Protein AF-A0A428K5Q9-F1 (afdb_monomer)

Nearest PDB structures (foldseek):
  3d8d-assembly1_A  TM=3.663E-01  e=3.837E+00  Homo sapiens
  8a0d-assembly5_E  TM=2.718E-01  e=6.482E+00  Cavia porcellus
  2ml5-assembly1_A  TM=1.978E-01  e=5.443E+00  Bacteroides ovatus ATCC 8483

Secondary structure (DSSP, 8-state):
------------EEEE-STT-EEEETTEEEETTSBGGGG-S--EEEEETTEEEEEE-SSTT-SEEEEEEE-TTT-BEEEEEEEE--

Solvent-accessible surface area (backbone atoms only — not comparable to full-atom values): 5374 Å² total; per-residue (Å²): 140,87,79,80,81,68,76,79,86,70,86,71,62,52,77,45,70,50,63,90,52,74,49,72,58,98,87,41,74,48,37,36,67,39,53,55,71,76,71,56,91,73,66,71,44,56,87,53,93,75,50,59,29,39,66,52,58,90,48,94,86,51,50,47,34,39,40,39,36,45,42,88,88,75,41,29,27,55,33,41,35,42,45,59,62,127

Organism: NCBI:txid2494697

Mean predicted aligned error: 7.26 Å

pLDDT: mean 84.06, std 12.45, range [49.81, 97.38]

Sequence (86 aa):
MTSSDQSQTEIGSFEIVNSNYNITIQGTTITVGDNISLLGDVVFNTMNNGDQSIVYMPCDGCNNFISIRFNQETNVISKIIYIEKT

Radius of gyration: 15.32 Å; Cα contacts (8 Å, |Δi|>4): 142; chains: 1; bounding box: 29×32×55 Å

Structure (mmCIF, N/CA/C/O backbone):
data_AF-A0A428K5Q9-F1
#
_entry.id   AF-A0A428K5Q9-F1
#
loop_
_atom_site.group_PDB
_atom_site.id
_atom_site.type_symbol
_atom_site.label_atom_id
_atom_site.label_alt_id
_atom_site.label_comp_id
_atom_site.label_asym_id
_atom_site.label_entity_id
_atom_site.label_seq_id
_atom_site.pdbx_PDB_ins_code
_atom_site.Cartn_x
_atom_site.Cartn_y
_atom_site.Cartn_z
_atom_site.occupancy
_atom_site.B_iso_or_equiv
_atom_site.auth_seq_id
_atom_site.auth_comp_id
_atom_site.auth_asym_id
_atom_site.auth_atom_id
_atom_site.pdbx_PDB_model_num
ATOM 1 N N . MET A 1 1 ? 4.871 20.395 -40.727 1.00 49.81 1 MET A N 1
ATOM 2 C CA . MET A 1 1 ? 4.032 19.270 -40.253 1.00 49.81 1 MET A CA 1
ATOM 3 C C . MET A 1 1 ? 4.993 18.136 -39.939 1.00 49.81 1 MET A C 1
ATOM 5 O O . MET A 1 1 ? 5.746 17.803 -40.836 1.00 49.81 1 MET A O 1
ATOM 9 N N . THR A 1 2 ? 5.147 17.578 -38.744 1.00 53.81 2 THR A N 1
ATOM 10 C CA . THR A 1 2 ? 4.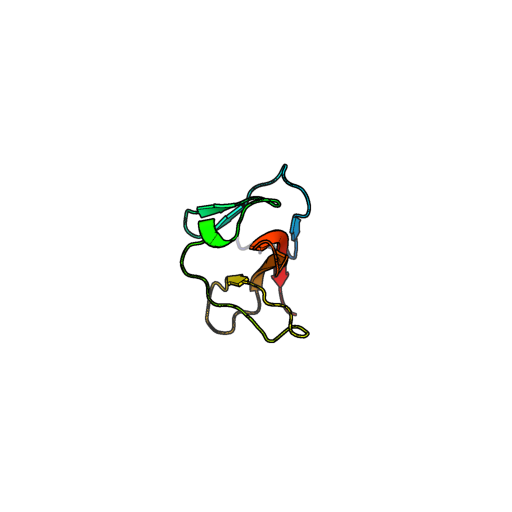468 17.654 -37.438 1.00 53.81 2 THR A CA 1
ATOM 11 C C . THR A 1 2 ? 5.442 17.060 -36.416 1.00 53.81 2 THR A C 1
ATOM 13 O O . THR A 1 2 ? 6.041 16.033 -36.711 1.00 53.81 2 THR A O 1
ATOM 16 N N . SER A 1 3 ? 5.549 17.644 -35.229 1.00 51.56 3 SER A N 1
ATOM 17 C CA . SER A 1 3 ? 5.558 16.895 -33.967 1.00 51.56 3 SER A CA 1
ATOM 18 C C . SER A 1 3 ? 5.430 17.931 -32.862 1.00 51.56 3 SER A C 1
ATOM 20 O O . SER A 1 3 ? 6.401 18.582 -32.488 1.00 51.56 3 SER A O 1
ATOM 22 N N . SER A 1 4 ? 4.201 18.184 -32.422 1.00 56.12 4 SER A N 1
ATOM 23 C CA . SER A 1 4 ? 4.009 18.743 -31.093 1.00 56.12 4 SER A CA 1
ATOM 24 C C . SER A 1 4 ? 4.457 17.652 -30.130 1.00 56.12 4 SER A C 1
ATOM 26 O O . SER A 1 4 ? 3.762 16.638 -30.030 1.00 56.12 4 SER A O 1
ATOM 28 N N . ASP A 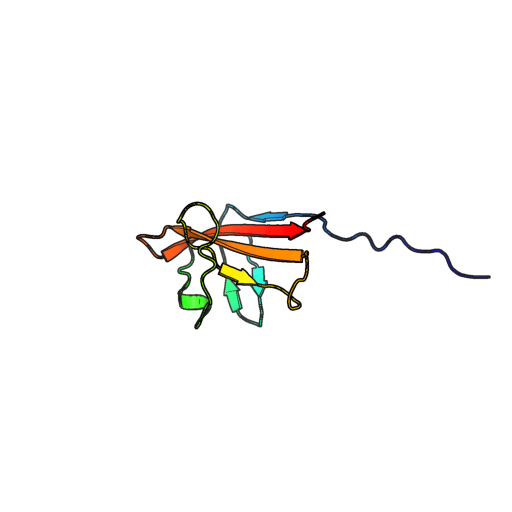1 5 ? 5.592 17.840 -29.459 1.00 57.75 5 ASP A N 1
ATOM 29 C CA . ASP A 1 5 ? 5.832 17.174 -28.183 1.00 57.75 5 ASP A CA 1
ATOM 30 C C . ASP A 1 5 ? 4.660 17.569 -27.286 1.00 57.75 5 ASP A C 1
ATOM 32 O O . ASP A 1 5 ? 4.617 18.657 -26.708 1.00 57.75 5 ASP A O 1
ATOM 36 N N . GLN A 1 6 ? 3.631 16.726 -27.252 1.00 56.59 6 GLN A N 1
ATOM 37 C CA . GLN A 1 6 ? 2.703 16.765 -26.146 1.00 56.59 6 GLN A CA 1
ATOM 38 C C . GLN A 1 6 ? 3.551 16.386 -24.946 1.00 56.59 6 GLN A C 1
ATOM 40 O O . GLN A 1 6 ? 4.009 15.249 -24.865 1.00 56.59 6 GLN A O 1
ATOM 45 N N . SER A 1 7 ? 3.798 17.333 -24.042 1.00 62.72 7 SER A N 1
ATOM 46 C CA . SER A 1 7 ? 4.305 16.992 -22.721 1.00 62.72 7 SER A CA 1
ATOM 47 C C . SER A 1 7 ? 3.337 15.957 -22.154 1.00 62.72 7 SER A C 1
ATOM 49 O O . SER A 1 7 ? 2.198 16.305 -21.818 1.00 62.72 7 SER A O 1
ATOM 51 N N . GLN A 1 8 ? 3.735 14.684 -22.131 1.00 67.56 8 GLN A N 1
ATOM 52 C CA . GLN A 1 8 ? 2.969 13.667 -21.432 1.00 67.56 8 GLN A CA 1
ATOM 53 C C . GLN A 1 8 ? 2.859 14.161 -19.995 1.00 67.56 8 GLN A C 1
ATOM 55 O O . GLN A 1 8 ? 3.853 14.350 -19.300 1.00 67.56 8 GLN A O 1
ATOM 60 N N . THR A 1 9 ? 1.643 14.535 -19.609 1.00 70.19 9 THR A N 1
ATOM 61 C CA . THR A 1 9 ? 1.390 15.003 -18.254 1.00 70.19 9 THR A CA 1
ATOM 62 C C . THR A 1 9 ? 1.299 13.756 -17.402 1.00 70.19 9 THR A C 1
ATOM 64 O O . THR A 1 9 ? 0.315 13.021 -17.472 1.00 70.19 9 THR A O 1
ATOM 67 N N . GLU A 1 10 ? 2.362 13.494 -16.660 1.00 72.38 10 GLU A N 1
ATOM 68 C CA . GLU A 1 10 ? 2.469 12.354 -15.763 1.00 72.38 10 GLU A CA 1
ATOM 69 C C . GLU A 1 10 ? 2.192 12.796 -14.323 1.00 72.38 10 GLU A C 1
ATOM 71 O O . GLU A 1 10 ? 2.396 13.953 -13.943 1.00 72.38 10 GLU A O 1
ATOM 76 N N . ILE A 1 11 ? 1.690 11.871 -13.505 1.00 72.00 11 ILE A N 1
ATOM 77 C CA . ILE A 1 11 ? 1.550 12.105 -12.067 1.00 72.00 11 ILE A CA 1
ATOM 78 C C . ILE A 1 11 ? 2.940 11.954 -11.444 1.00 72.00 11 ILE A C 1
ATOM 80 O O . ILE A 1 11 ? 3.443 10.841 -11.354 1.00 72.00 11 ILE A O 1
ATOM 84 N N . GLY A 1 12 ? 3.533 13.055 -10.977 1.00 78.94 12 GLY A N 1
ATOM 85 C CA . GLY A 1 12 ? 4.854 13.021 -10.328 1.00 78.94 12 GLY A CA 1
ATOM 86 C C . GLY A 1 12 ? 4.844 12.456 -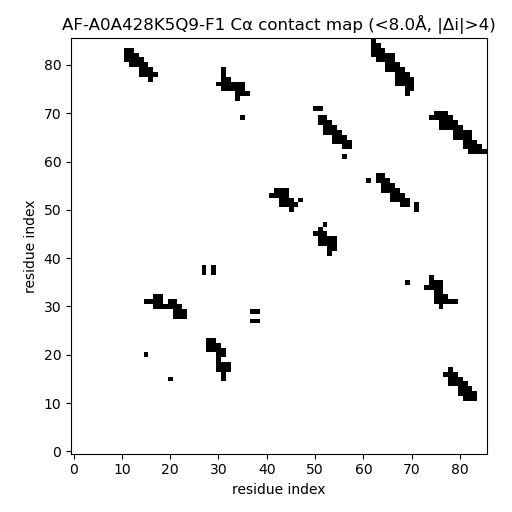8.899 1.00 78.94 12 GLY A C 1
ATOM 87 O O . GLY A 1 12 ? 5.846 11.940 -8.419 1.00 78.94 12 GLY A O 1
ATOM 88 N N . SER A 1 13 ? 3.717 12.540 -8.181 1.00 85.31 13 SER A N 1
ATOM 89 C CA . SER A 1 13 ? 3.550 11.921 -6.855 1.00 85.31 13 SER A CA 1
ATOM 90 C C . SER A 1 13 ? 2.078 11.828 -6.453 1.00 85.31 13 SER A C 1
ATOM 92 O O . SER A 1 13 ? 1.258 12.651 -6.865 1.00 85.31 13 SER A O 1
ATOM 94 N N . PHE A 1 14 ? 1.744 10.838 -5.623 1.00 90.44 14 PHE A N 1
ATOM 95 C CA . PHE A 1 14 ? 0.476 10.805 -4.895 1.00 90.44 14 PHE A CA 1
ATOM 96 C C . PHE A 1 14 ? 0.637 10.131 -3.534 1.00 90.44 14 PHE A C 1
ATOM 98 O O . PHE A 1 14 ? 1.551 9.335 -3.310 1.00 90.44 14 PHE A O 1
ATOM 105 N N . GLU A 1 15 ? -0.310 10.417 -2.645 1.00 92.12 15 GLU A N 1
ATOM 106 C CA . GLU A 1 15 ? -0.419 9.812 -1.326 1.00 92.12 15 GLU A CA 1
ATOM 107 C C . GLU A 1 15 ? -1.884 9.476 -1.017 1.00 92.12 15 GLU A C 1
ATOM 109 O O . GLU A 1 15 ? -2.767 10.324 -1.142 1.00 92.12 15 GLU A O 1
ATOM 114 N N . ILE A 1 16 ? -2.130 8.241 -0.577 1.00 92.25 16 ILE A N 1
ATOM 115 C CA . ILE A 1 16 ? -3.427 7.777 -0.081 1.00 92.25 16 ILE A CA 1
ATOM 116 C C . ILE A 1 16 ? -3.270 7.426 1.400 1.00 92.25 16 ILE A C 1
ATOM 118 O O . ILE A 1 16 ? -2.500 6.533 1.758 1.00 92.25 16 ILE A O 1
ATOM 122 N N . VAL A 1 17 ? -4.014 8.135 2.251 1.00 92.69 17 VAL A N 1
ATOM 123 C CA . VAL A 1 17 ? -4.009 7.986 3.724 1.00 92.69 17 VAL A CA 1
ATOM 124 C C . VAL A 1 17 ? -5.383 7.683 4.319 1.00 92.69 17 VAL A C 1
ATOM 126 O O . VAL A 1 17 ? -5.511 7.545 5.530 1.00 92.69 17 VAL A O 1
ATOM 129 N N . ASN A 1 18 ? -6.427 7.598 3.494 1.00 92.00 18 ASN A N 1
ATOM 130 C CA . ASN A 1 18 ? -7.773 7.242 3.936 1.00 92.00 18 ASN A CA 1
ATOM 131 C C . ASN A 1 18 ? -8.321 6.077 3.108 1.00 92.00 18 ASN A C 1
ATOM 133 O O . ASN A 1 18 ? -7.830 5.788 2.017 1.00 92.00 18 ASN A O 1
ATOM 137 N N . SER A 1 19 ? -9.354 5.428 3.636 1.00 91.12 19 SER A N 1
ATOM 138 C CA . SER A 1 19 ? -9.915 4.193 3.093 1.00 91.12 19 SER A CA 1
ATOM 139 C C . SER A 1 19 ? -10.932 4.392 1.960 1.00 91.12 19 SER A C 1
ATOM 141 O O . SER A 1 19 ? -11.606 3.446 1.570 1.00 91.12 19 SER A O 1
ATOM 143 N N . ASN A 1 20 ? -11.117 5.614 1.454 1.00 94.00 20 ASN A N 1
ATOM 144 C CA . ASN A 1 20 ? -12.113 5.880 0.407 1.00 94.00 20 ASN A CA 1
ATOM 145 C C . ASN A 1 20 ? -11.544 5.702 -1.005 1.00 94.00 20 ASN A C 1
ATOM 147 O O . ASN A 1 20 ? -12.298 5.674 -1.975 1.00 94.00 20 ASN A O 1
ATOM 151 N N . TYR A 1 21 ? -10.220 5.597 -1.119 1.00 93.31 21 TYR A N 1
ATOM 152 C CA . TYR A 1 21 ? -9.518 5.375 -2.374 1.00 93.31 21 TYR A CA 1
ATOM 153 C C . TYR A 1 21 ? -8.884 3.994 -2.361 1.00 93.31 21 TYR A C 1
ATOM 155 O O . TYR A 1 21 ? -8.276 3.592 -1.370 1.00 93.31 21 TYR A O 1
ATOM 163 N N . ASN A 1 22 ? -8.991 3.303 -3.489 1.00 92.81 22 ASN A N 1
ATOM 164 C CA . ASN A 1 22 ? -8.321 2.035 -3.712 1.00 92.81 22 ASN A CA 1
ATOM 165 C C . ASN A 1 22 ? -7.262 2.181 -4.806 1.00 92.81 22 ASN A C 1
ATOM 167 O O . ASN A 1 22 ? -7.355 3.045 -5.680 1.00 92.81 22 ASN A O 1
ATOM 171 N N . ILE A 1 23 ? -6.258 1.313 -4.747 1.00 92.31 23 ILE A N 1
ATOM 172 C CA . ILE A 1 23 ? -5.296 1.104 -5.825 1.00 92.31 23 ILE A CA 1
ATOM 173 C C . ILE A 1 23 ? -5.302 -0.373 -6.190 1.00 92.31 23 ILE A C 1
ATOM 175 O O . ILE A 1 23 ? -5.421 -1.232 -5.320 1.00 92.31 23 ILE A O 1
ATOM 179 N N . THR A 1 24 ? -5.170 -0.672 -7.478 1.00 92.12 24 THR A N 1
ATOM 180 C CA . THR A 1 24 ? -4.991 -2.046 -7.947 1.00 92.12 24 THR A CA 1
ATOM 181 C C . THR A 1 24 ? -3.576 -2.211 -8.475 1.00 92.12 24 THR A C 1
ATOM 183 O O . THR A 1 24 ? -3.186 -1.520 -9.414 1.00 92.12 24 THR A O 1
ATOM 186 N N . ILE A 1 25 ? -2.810 -3.117 -7.871 1.00 86.56 25 ILE A N 1
ATOM 187 C CA . ILE A 1 25 ? -1.426 -3.428 -8.246 1.00 86.56 25 ILE A CA 1
ATOM 188 C C . ILE A 1 25 ? -1.381 -4.913 -8.599 1.00 86.56 25 ILE A C 1
ATOM 190 O O . ILE A 1 25 ? -1.784 -5.746 -7.795 1.00 86.56 25 ILE A O 1
ATOM 194 N N . GLN A 1 26 ? -0.943 -5.244 -9.819 1.00 83.56 26 GLN A N 1
ATOM 195 C CA . GLN A 1 26 ? -0.834 -6.633 -10.303 1.00 83.56 26 GLN A CA 1
ATOM 196 C C . GLN A 1 26 ? -2.130 -7.466 -10.157 1.00 83.56 26 GLN A C 1
ATOM 198 O O . GLN A 1 26 ? -2.087 -8.676 -9.973 1.00 83.56 26 GLN A O 1
ATOM 203 N N . GLY A 1 27 ? -3.297 -6.819 -10.264 1.00 88.44 27 GLY A N 1
ATOM 204 C CA . GLY A 1 27 ? -4.607 -7.473 -10.137 1.00 88.44 27 GLY A CA 1
ATOM 205 C C . GLY A 1 27 ? -5.157 -7.549 -8.709 1.00 88.44 27 GLY A C 1
ATOM 206 O O . GLY A 1 27 ? -6.311 -7.933 -8.539 1.00 88.44 27 GLY A O 1
ATOM 207 N N . THR A 1 28 ? -4.393 -7.118 -7.704 1.00 90.69 28 THR A N 1
ATOM 208 C CA . THR A 1 28 ? -4.848 -7.034 -6.312 1.00 90.69 28 THR A CA 1
ATOM 209 C C . THR A 1 28 ? -5.274 -5.610 -5.985 1.00 90.69 28 THR A C 1
ATOM 211 O O . THR A 1 28 ? -4.463 -4.684 -6.041 1.00 90.69 28 THR A O 1
ATOM 214 N N . THR A 1 29 ? -6.546 -5.429 -5.632 1.00 95.19 29 THR A N 1
ATOM 215 C CA . THR A 1 29 ? -7.078 -4.156 -5.133 1.00 95.19 29 THR A CA 1
ATOM 216 C C . THR A 1 29 ? -6.880 -4.061 -3.625 1.00 95.19 29 THR A C 1
ATOM 218 O O . THR A 1 29 ? -7.283 -4.962 -2.894 1.00 95.19 29 THR A O 1
ATOM 221 N N . ILE A 1 30 ? -6.289 -2.960 -3.167 1.00 94.94 30 ILE A N 1
ATOM 222 C CA . ILE A 1 30 ? -6.048 -2.668 -1.751 1.00 94.94 30 ILE A CA 1
ATOM 223 C C . ILE A 1 30 ? -6.454 -1.239 -1.401 1.00 94.94 30 ILE A C 1
ATOM 225 O O . ILE A 1 30 ? -6.481 -0.344 -2.254 1.00 94.94 30 ILE A O 1
ATOM 229 N N . THR A 1 31 ? -6.709 -1.030 -0.117 1.00 97.25 31 THR A N 1
ATOM 230 C CA . THR A 1 31 ? -7.124 0.229 0.494 1.00 97.25 31 THR A CA 1
ATOM 231 C C . THR A 1 31 ? -6.390 0.438 1.828 1.00 97.25 31 THR A C 1
ATOM 233 O O . THR A 1 31 ? -5.914 -0.509 2.455 1.00 97.25 31 THR A O 1
ATOM 236 N N . VAL A 1 32 ? -6.280 1.686 2.298 1.00 96.44 32 VAL A N 1
ATOM 237 C CA . VAL A 1 32 ? -5.810 1.957 3.671 1.00 96.44 32 VAL A CA 1
ATOM 238 C C . VAL A 1 32 ? -6.769 1.310 4.674 1.00 96.44 32 VAL A C 1
ATOM 240 O O . VAL A 1 32 ? -7.976 1.519 4.594 1.00 96.44 32 VAL A O 1
ATOM 243 N N . GLY A 1 33 ? -6.228 0.554 5.630 1.00 96.56 33 GLY A N 1
ATOM 244 C CA . GLY A 1 33 ? -7.001 -0.256 6.575 1.00 96.56 33 GLY A CA 1
ATOM 245 C C . GLY A 1 33 ? -7.023 -1.752 6.248 1.00 96.56 33 GLY A C 1
ATOM 246 O O . GLY A 1 33 ? -7.292 -2.552 7.144 1.00 96.56 33 GLY A O 1
ATOM 247 N N . ASP A 1 34 ? -6.672 -2.146 5.023 1.00 97.38 34 ASP A N 1
ATOM 248 C CA . ASP A 1 34 ? -6.535 -3.559 4.674 1.00 97.38 34 ASP A CA 1
ATOM 249 C C . ASP A 1 34 ? -5.296 -4.181 5.324 1.00 97.38 34 ASP A C 1
ATOM 251 O O . ASP A 1 34 ? -4.308 -3.507 5.624 1.00 97.38 34 ASP A O 1
ATOM 255 N N . ASN A 1 35 ? -5.325 -5.498 5.519 1.00 96.50 35 ASN A N 1
ATOM 256 C CA . ASN A 1 35 ? -4.150 -6.241 5.949 1.00 96.50 35 ASN A CA 1
ATOM 257 C C . ASN A 1 35 ? -3.218 -6.508 4.754 1.00 96.50 35 ASN A C 1
ATOM 259 O O . ASN A 1 35 ? -3.685 -6.887 3.678 1.00 96.50 35 ASN A O 1
ATOM 263 N N . ILE A 1 36 ? -1.901 -6.390 4.947 1.00 95.06 36 ILE A N 1
ATOM 264 C CA . ILE A 1 36 ? -0.922 -6.638 3.874 1.00 95.06 36 ILE A CA 1
ATOM 265 C C . ILE A 1 36 ? -0.939 -8.079 3.349 1.00 95.06 36 ILE A C 1
ATOM 267 O O . ILE A 1 36 ? -0.442 -8.317 2.257 1.00 95.06 36 ILE A O 1
ATOM 271 N N . SER A 1 37 ? -1.553 -9.032 4.058 1.00 94.44 37 SER A N 1
ATOM 272 C CA . SER A 1 37 ? -1.730 -10.407 3.567 1.00 94.44 37 SER A CA 1
ATOM 273 C C . SER A 1 37 ? -2.533 -10.506 2.264 1.00 94.44 37 SER A C 1
ATOM 275 O O . SER 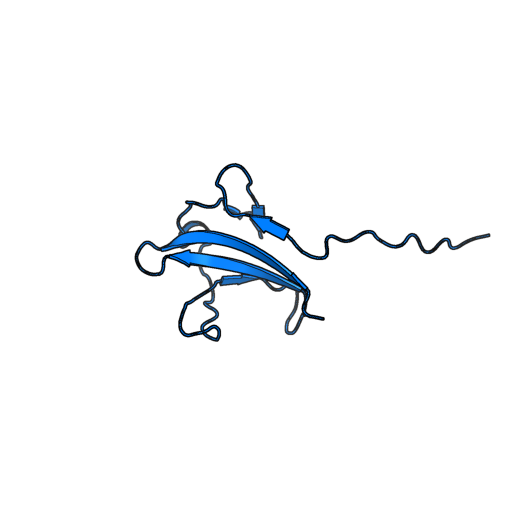A 1 37 ? -2.352 -11.470 1.524 1.00 94.44 37 SER A O 1
ATOM 277 N N . LEU A 1 38 ? -3.363 -9.507 1.927 1.00 94.06 38 LEU A N 1
ATOM 278 C CA . LEU A 1 38 ? -4.060 -9.455 0.634 1.00 94.06 38 LEU A CA 1
ATOM 279 C C . LEU A 1 38 ? -3.101 -9.339 -0.558 1.00 94.06 38 LEU A C 1
ATOM 281 O O . LEU A 1 38 ? -3.458 -9.714 -1.670 1.00 94.06 38 LEU A O 1
ATOM 285 N N . LEU A 1 39 ? -1.888 -8.832 -0.331 1.00 90.75 39 LEU A N 1
ATOM 286 C CA . LEU A 1 39 ? -0.864 -8.672 -1.361 1.00 90.75 39 LEU A CA 1
ATOM 287 C C . LEU A 1 39 ? -0.151 -9.986 -1.710 1.00 90.75 39 LEU A C 1
ATOM 289 O O . LEU A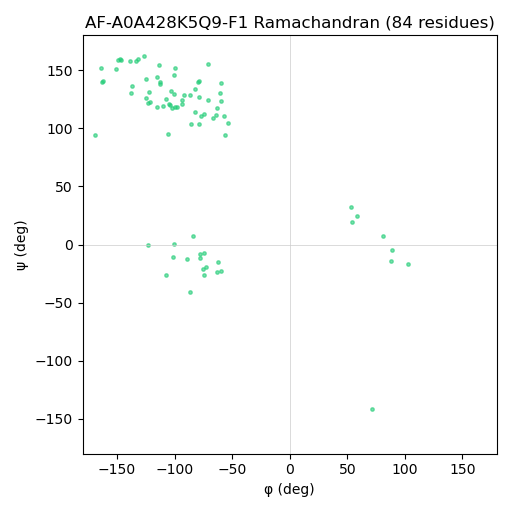 1 39 ? 0.608 -10.013 -2.674 1.00 90.75 39 LEU A O 1
ATOM 293 N N . GLY A 1 40 ? -0.398 -11.066 -0.961 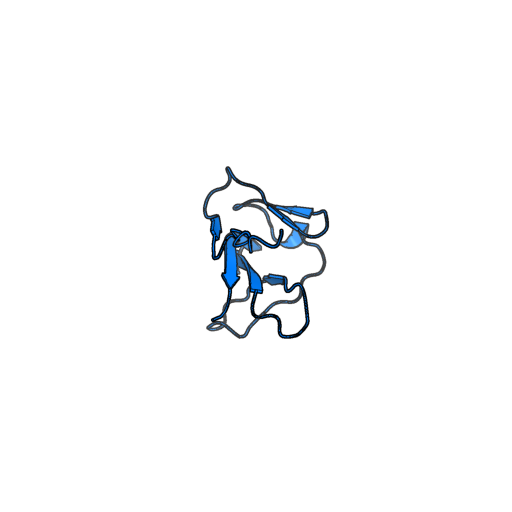1.00 87.75 40 GLY A N 1
ATOM 294 C CA . GLY A 1 40 ? 0.294 -12.340 -1.134 1.00 87.75 40 GLY A CA 1
ATOM 295 C C . GLY A 1 40 ? 1.748 -12.279 -0.664 1.00 87.75 40 GLY A C 1
ATOM 296 O O . GLY A 1 40 ? 2.057 -11.655 0.354 1.00 87.75 40 GLY A O 1
ATOM 297 N N . ASP A 1 41 ? 2.638 -12.946 -1.399 1.00 85.88 41 ASP A N 1
ATOM 298 C CA . ASP A 1 41 ? 4.067 -12.972 -1.089 1.00 85.88 41 ASP A CA 1
ATOM 299 C C . ASP A 1 41 ? 4.715 -11.632 -1.451 1.00 85.88 41 ASP A C 1
ATOM 301 O O . ASP A 1 41 ? 4.846 -11.268 -2.620 1.00 85.88 41 ASP A O 1
ATOM 305 N N . VAL A 1 42 ? 5.145 -10.898 -0.427 1.00 86.12 42 VAL A N 1
ATOM 306 C CA . VAL A 1 42 ? 5.770 -9.581 -0.571 1.00 86.12 42 VAL A CA 1
ATOM 307 C C . VAL A 1 42 ? 7.218 -9.606 -0.103 1.00 86.12 42 VAL A C 1
ATOM 309 O O . VAL A 1 42 ? 7.570 -10.260 0.879 1.00 86.12 42 VAL A O 1
ATOM 312 N N . VAL A 1 43 ? 8.070 -8.849 -0.792 1.00 84.38 43 VAL A N 1
ATOM 313 C CA . VAL A 1 43 ? 9.447 -8.606 -0.356 1.00 84.38 43 VAL A CA 1
ATOM 314 C C . VAL A 1 43 ? 9.478 -7.317 0.454 1.00 84.38 43 VAL A C 1
ATOM 316 O O . VAL A 1 43 ? 9.121 -6.244 -0.038 1.00 84.38 43 VAL A O 1
ATOM 319 N N . PHE A 1 44 ? 9.913 -7.419 1.708 1.00 87.25 44 PHE A N 1
ATOM 320 C CA . PHE A 1 44 ? 10.037 -6.263 2.585 1.00 87.25 44 PHE A CA 1
ATOM 321 C C . PHE A 1 44 ? 11.306 -5.469 2.283 1.00 87.25 44 PHE A C 1
ATOM 323 O O . PHE A 1 44 ? 12.422 -5.985 2.327 1.00 87.25 44 PHE A O 1
ATOM 330 N N . ASN A 1 45 ? 11.130 -4.174 2.053 1.00 82.81 45 ASN A N 1
ATOM 331 C CA . ASN A 1 45 ? 12.201 -3.200 2.092 1.00 82.81 45 ASN A CA 1
ATOM 332 C C . ASN A 1 45 ? 12.450 -2.780 3.548 1.00 82.81 45 ASN A C 1
ATOM 334 O O . ASN A 1 45 ? 11.604 -2.132 4.166 1.00 82.81 45 ASN A O 1
ATOM 338 N N . THR A 1 46 ? 13.625 -3.129 4.070 1.00 79.56 46 THR A N 1
ATOM 339 C CA . THR A 1 46 ? 14.059 -2.870 5.455 1.00 79.56 46 THR A CA 1
ATOM 340 C C . THR A 1 46 ? 14.999 -1.669 5.583 1.00 79.56 46 THR A C 1
ATOM 342 O O . THR A 1 46 ? 15.445 -1.339 6.679 1.00 79.56 46 THR A O 1
ATOM 345 N N . MET A 1 47 ? 15.317 -0.993 4.475 1.00 71.44 47 MET A N 1
ATOM 346 C CA . MET A 1 47 ? 16.345 0.054 4.450 1.00 71.44 47 MET A CA 1
ATOM 347 C C . MET A 1 47 ? 15.917 1.379 5.099 1.00 71.44 47 MET A C 1
ATOM 349 O O . MET A 1 47 ? 16.742 2.279 5.233 1.00 71.44 47 MET A O 1
ATOM 353 N N . ASN A 1 48 ? 14.647 1.532 5.486 1.00 60.31 48 ASN A N 1
ATOM 354 C CA . ASN A 1 48 ? 14.109 2.801 5.965 1.00 60.31 48 ASN A CA 1
ATOM 355 C C . ASN A 1 48 ? 13.906 2.769 7.488 1.00 60.31 48 ASN A C 1
ATOM 357 O O . ASN A 1 48 ? 12.886 2.297 7.974 1.00 60.31 48 ASN A O 1
ATOM 361 N N . ASN A 1 49 ? 14.886 3.269 8.247 1.00 61.53 49 ASN A N 1
ATOM 362 C CA . ASN A 1 49 ? 14.801 3.496 9.701 1.00 61.53 49 ASN A CA 1
ATOM 363 C C . ASN A 1 49 ? 14.385 2.288 10.572 1.00 61.53 49 ASN A C 1
ATOM 365 O O . ASN A 1 49 ? 13.975 2.478 11.712 1.00 61.53 49 ASN A O 1
ATOM 369 N N . GLY A 1 50 ? 14.515 1.058 10.068 1.00 65.69 50 GLY A N 1
ATOM 370 C CA . GLY A 1 50 ? 14.121 -0.168 10.774 1.00 65.69 50 GLY A CA 1
ATOM 371 C C . GLY A 1 50 ? 12.659 -0.584 10.576 1.00 65.69 50 GLY A C 1
ATOM 372 O O . GLY A 1 50 ? 12.342 -1.746 10.823 1.00 65.69 50 GLY A O 1
ATOM 373 N N . ASP A 1 51 ? 11.803 0.299 10.055 1.00 76.62 51 ASP A N 1
ATOM 374 C CA . ASP A 1 51 ? 10.417 -0.028 9.710 1.00 76.62 51 ASP A CA 1
ATOM 375 C C . ASP A 1 51 ? 10.351 -0.696 8.333 1.00 76.62 51 ASP A C 1
ATOM 377 O O . ASP A 1 51 ? 10.944 -0.225 7.354 1.00 76.62 51 ASP A O 1
ATOM 381 N N . GLN A 1 52 ? 9.598 -1.793 8.229 1.00 85.94 52 GLN A N 1
ATOM 382 C CA . GLN A 1 52 ? 9.422 -2.480 6.957 1.00 85.94 52 GLN A CA 1
ATOM 383 C C . G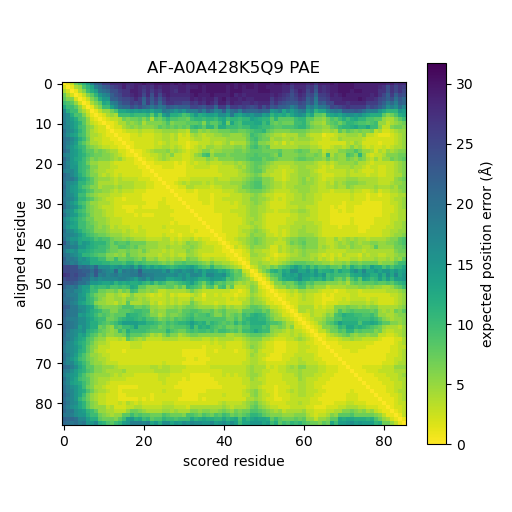LN A 1 52 ? 8.392 -1.753 6.091 1.00 85.94 52 GLN A C 1
ATOM 385 O O . GLN A 1 52 ? 7.349 -1.282 6.548 1.00 85.94 52 GLN A O 1
ATOM 390 N N . SER A 1 53 ? 8.671 -1.701 4.795 1.00 88.00 53 SER A N 1
ATOM 391 C CA . SER A 1 53 ? 7.722 -1.258 3.773 1.00 88.00 53 SER A CA 1
ATOM 392 C C . SER A 1 53 ? 7.698 -2.262 2.633 1.00 88.00 53 SER A C 1
ATOM 394 O O . SER A 1 53 ? 8.642 -3.028 2.460 1.00 88.00 53 SER A O 1
ATOM 396 N N . ILE A 1 54 ? 6.631 -2.259 1.845 1.00 89.50 54 ILE A N 1
ATOM 397 C CA . ILE A 1 54 ? 6.567 -3.041 0.607 1.00 89.50 54 ILE A CA 1
ATOM 398 C C . ILE A 1 54 ? 6.772 -2.066 -0.543 1.00 89.50 54 ILE A C 1
ATOM 400 O O . ILE A 1 54 ? 6.163 -0.993 -0.558 1.00 89.50 54 ILE A O 1
ATOM 404 N N . VAL A 1 55 ? 7.654 -2.414 -1.476 1.00 88.69 55 VAL A N 1
ATOM 405 C CA . VAL A 1 55 ? 7.984 -1.558 -2.614 1.00 88.69 55 VAL A CA 1
ATOM 406 C C . VAL A 1 55 ? 7.732 -2.314 -3.908 1.00 88.69 55 VAL A C 1
ATOM 408 O O . VAL A 1 55 ? 8.326 -3.360 -4.145 1.00 88.69 55 VAL A O 1
ATOM 411 N N . TYR A 1 56 ? 6.873 -1.752 -4.752 1.00 87.56 56 TYR A N 1
ATOM 412 C CA . TYR A 1 56 ? 6.653 -2.220 -6.114 1.00 87.56 56 TYR A CA 1
ATOM 413 C C . TYR A 1 56 ? 7.393 -1.300 -7.077 1.00 87.56 56 TYR A C 1
ATOM 415 O O . TYR A 1 56 ? 7.082 -0.110 -7.167 1.00 87.56 56 TYR A O 1
ATOM 423 N N . MET A 1 57 ? 8.365 -1.861 -7.795 1.00 83.38 57 MET A N 1
ATOM 424 C CA . MET A 1 57 ? 9.120 -1.172 -8.841 1.00 83.38 57 MET A CA 1
ATOM 425 C C . MET A 1 57 ? 8.786 -1.789 -10.204 1.00 83.38 57 MET A C 1
ATOM 427 O O . MET A 1 57 ? 8.672 -3.012 -10.297 1.00 83.38 57 MET A O 1
ATOM 431 N N . PRO A 1 58 ? 8.638 -0.983 -11.269 1.00 77.38 58 PRO A N 1
ATOM 432 C CA . PRO A 1 58 ? 8.381 -1.498 -12.611 1.00 77.38 58 PRO A CA 1
ATOM 433 C C . PRO A 1 58 ? 9.635 -2.099 -13.266 1.00 77.38 58 PRO A C 1
ATOM 435 O O . PRO A 1 58 ? 9.507 -2.888 -14.199 1.00 77.38 58 PRO A O 1
ATOM 438 N N . CYS A 1 59 ? 10.835 -1.736 -12.801 1.00 75.62 59 CYS A N 1
ATOM 439 C CA . CYS A 1 59 ? 12.103 -2.296 -13.261 1.00 75.62 59 CYS A CA 1
ATOM 440 C C . CYS A 1 59 ? 13.161 -2.300 -12.149 1.00 75.62 59 CYS A C 1
ATOM 442 O O . CYS A 1 59 ? 13.079 -1.508 -11.205 1.00 75.62 59 CYS A O 1
ATOM 444 N N . ASP A 1 60 ? 14.177 -3.153 -12.286 1.00 75.12 60 ASP A N 1
ATOM 445 C CA . ASP A 1 60 ? 15.332 -3.163 -11.386 1.00 75.12 60 ASP A CA 1
ATOM 446 C C . ASP A 1 60 ? 16.089 -1.831 -11.480 1.00 75.12 60 ASP A C 1
ATOM 448 O O . ASP A 1 60 ? 16.610 -1.462 -12.533 1.00 75.12 60 ASP A O 1
ATOM 452 N N . GLY A 1 61 ? 16.144 -1.095 -10.368 1.00 72.31 61 GLY A N 1
ATOM 453 C CA . GLY A 1 61 ? 16.816 0.205 -10.294 1.00 72.31 61 GLY A CA 1
ATOM 454 C C . GLY A 1 61 ? 16.001 1.387 -10.828 1.00 72.31 61 GLY A C 1
ATOM 455 O O . GLY A 1 61 ? 16.537 2.491 -10.905 1.00 72.31 61 GLY A O 1
ATOM 456 N N . CYS A 1 62 ? 14.723 1.190 -11.167 1.00 80.06 62 CYS A N 1
ATOM 457 C CA . CYS A 1 62 ? 13.827 2.290 -11.512 1.00 80.06 62 CYS A CA 1
ATOM 458 C C . CYS A 1 62 ? 13.689 3.279 -10.344 1.00 80.06 62 CYS A C 1
ATOM 460 O O . CYS A 1 62 ? 13.507 2.896 -9.188 1.00 80.06 62 CYS A O 1
ATOM 462 N N . ASN A 1 63 ? 13.691 4.569 -10.673 1.00 81.69 63 ASN A N 1
ATOM 463 C CA . ASN A 1 63 ? 13.494 5.643 -9.702 1.00 81.69 63 ASN A CA 1
ATOM 464 C C . ASN A 1 63 ? 12.026 5.833 -9.291 1.00 81.69 63 ASN A C 1
ATOM 466 O O . ASN A 1 63 ? 11.755 6.528 -8.316 1.00 81.69 63 ASN A O 1
ATOM 470 N N . ASN A 1 64 ? 11.101 5.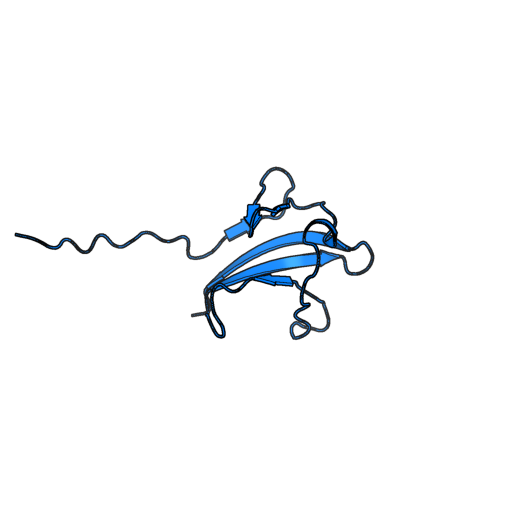194 -10.006 1.00 83.56 64 ASN A N 1
ATOM 471 C CA . ASN A 1 64 ? 9.662 5.316 -9.814 1.00 83.56 64 ASN A CA 1
ATOM 472 C C . ASN A 1 64 ? 9.127 4.070 -9.124 1.00 83.56 64 ASN A C 1
ATOM 474 O O . ASN A 1 64 ? 9.279 2.965 -9.648 1.00 83.56 64 ASN A O 1
ATOM 478 N N . PHE A 1 65 ? 8.504 4.225 -7.961 1.00 87.38 65 PHE A N 1
ATOM 479 C CA . PHE A 1 65 ? 8.012 3.084 -7.199 1.00 87.38 65 PHE A CA 1
ATOM 480 C C . PHE A 1 65 ? 6.787 3.408 -6.353 1.00 87.38 65 PHE A C 1
ATOM 482 O O . PHE A 1 65 ? 6.598 4.531 -5.882 1.00 87.38 65 PHE A O 1
ATOM 489 N N . ILE A 1 66 ? 5.964 2.384 -6.130 1.00 90.50 66 ILE A N 1
ATOM 490 C CA . ILE A 1 66 ? 4.869 2.437 -5.165 1.00 90.50 66 ILE A CA 1
ATOM 491 C C . ILE A 1 66 ? 5.377 1.876 -3.842 1.00 90.50 66 ILE A C 1
ATOM 493 O O . ILE A 1 66 ? 5.851 0.744 -3.784 1.00 90.50 66 ILE A O 1
ATOM 497 N N . SER A 1 67 ? 5.263 2.659 -2.774 1.00 91.19 67 SER A N 1
ATOM 498 C CA . SER A 1 67 ? 5.573 2.250 -1.409 1.00 91.19 67 SER A CA 1
ATOM 499 C C . SER A 1 67 ? 4.288 2.079 -0.607 1.00 91.19 67 SER A C 1
ATOM 501 O O . SER A 1 67 ? 3.481 3.004 -0.495 1.00 91.19 67 SER A O 1
ATOM 503 N N . ILE A 1 68 ? 4.124 0.900 -0.015 1.00 93.75 68 ILE A N 1
ATOM 504 C CA . ILE A 1 68 ? 3.074 0.605 0.954 1.00 93.75 68 ILE A CA 1
ATOM 505 C C . ILE A 1 68 ? 3.709 0.595 2.338 1.00 93.75 68 ILE A C 1
ATOM 507 O O . ILE A 1 68 ? 4.611 -0.199 2.626 1.00 93.75 68 ILE A O 1
ATOM 511 N N . ARG A 1 69 ? 3.222 1.484 3.200 1.00 94.06 69 ARG A N 1
ATOM 512 C CA . ARG A 1 69 ? 3.540 1.496 4.626 1.00 94.06 69 ARG A CA 1
ATOM 513 C C . ARG A 1 69 ? 2.399 0.862 5.400 1.00 94.06 69 ARG A C 1
ATOM 515 O O . ARG A 1 69 ? 1.228 1.016 5.048 1.00 94.06 69 ARG A O 1
ATOM 522 N N . PHE A 1 70 ? 2.756 0.175 6.471 1.00 94.81 70 PHE A N 1
ATOM 523 C CA . PHE A 1 70 ? 1.818 -0.542 7.314 1.00 94.81 70 PHE A CA 1
ATOM 524 C C . PHE A 1 70 ? 2.283 -0.511 8.770 1.00 94.81 70 PHE A C 1
ATOM 526 O O . PHE A 1 70 ? 3.454 -0.261 9.067 1.00 94.81 70 PHE A O 1
ATOM 533 N N . ASN A 1 71 ? 1.345 -0.721 9.686 1.00 94.56 71 ASN A N 1
ATOM 534 C CA . ASN A 1 71 ? 1.650 -0.918 11.094 1.00 94.56 71 ASN A CA 1
ATOM 535 C C . ASN A 1 71 ? 2.307 -2.295 11.274 1.00 94.56 71 ASN A C 1
ATOM 537 O O . ASN A 1 71 ? 1.729 -3.303 10.880 1.00 94.56 71 ASN A O 1
ATOM 541 N N . GLN A 1 72 ? 3.495 -2.330 11.874 1.00 91.50 72 GLN A N 1
ATOM 542 C CA . GLN A 1 72 ? 4.315 -3.542 11.984 1.00 91.50 72 GLN A CA 1
ATOM 543 C C . GLN A 1 72 ? 3.766 -4.570 12.991 1.00 91.50 72 GLN A C 1
ATOM 545 O O . GLN A 1 72 ? 4.117 -5.742 12.928 1.00 91.50 72 GLN A O 1
ATOM 550 N N . GLU A 1 73 ? 2.902 -4.149 13.917 1.00 93.75 73 GLU A N 1
ATOM 551 C CA . GLU A 1 73 ? 2.273 -5.029 14.909 1.00 93.75 73 GLU A CA 1
ATOM 552 C C . GLU A 1 73 ? 0.994 -5.667 14.356 1.00 93.75 73 GLU A C 1
ATOM 554 O O . GLU A 1 73 ? 0.732 -6.848 14.574 1.00 93.75 73 GLU A O 1
ATOM 559 N N . THR A 1 74 ? 0.184 -4.888 13.632 1.00 96.56 74 THR A N 1
ATOM 560 C CA . THR A 1 74 ? -1.135 -5.322 13.142 1.00 96.56 74 THR A CA 1
ATOM 561 C C . THR A 1 74 ? -1.141 -5.729 11.674 1.00 96.56 74 THR A C 1
ATOM 563 O O . THR A 1 74 ? -2.130 -6.290 11.200 1.00 96.56 74 THR A O 1
ATOM 566 N N . ASN A 1 75 ? -0.060 -5.456 10.940 1.00 95.31 75 ASN A N 1
ATOM 567 C CA . ASN A 1 75 ? 0.057 -5.678 9.500 1.00 95.31 75 ASN A CA 1
ATOM 568 C C . ASN A 1 75 ? -1.004 -4.930 8.672 1.00 95.31 75 ASN A C 1
ATOM 570 O O . ASN A 1 75 ? -1.338 -5.330 7.559 1.00 95.31 75 ASN A O 1
ATOM 574 N N . VAL A 1 76 ? -1.541 -3.832 9.211 1.00 96.62 76 VAL A N 1
ATOM 575 C CA . VAL A 1 76 ? -2.566 -3.008 8.557 1.00 96.62 76 VAL A CA 1
ATOM 576 C C . VAL A 1 76 ? -1.922 -1.882 7.757 1.00 96.62 76 VAL A C 1
ATOM 578 O O . VAL A 1 76 ? -1.114 -1.119 8.293 1.00 96.62 76 VAL A O 1
ATOM 581 N N . ILE A 1 77 ? -2.310 -1.749 6.488 1.00 96.56 77 ILE A N 1
ATOM 582 C CA . ILE A 1 77 ? -1.876 -0.682 5.586 1.00 96.56 77 ILE A CA 1
ATOM 583 C C . ILE A 1 77 ? -2.281 0.667 6.169 1.00 96.56 77 ILE A C 1
ATOM 585 O O . ILE A 1 77 ? -3.457 0.929 6.415 1.00 96.56 77 ILE A O 1
ATOM 589 N N . SER A 1 78 ? -1.297 1.542 6.346 1.00 96.38 78 SER A N 1
ATOM 590 C CA . SER A 1 78 ? -1.486 2.889 6.882 1.00 96.38 78 SER A CA 1
ATOM 591 C C . SER A 1 78 ? -1.344 3.970 5.815 1.00 96.38 78 SER A C 1
ATOM 593 O O . SER A 1 78 ? -1.910 5.051 5.971 1.00 96.38 78 SER A O 1
ATOM 595 N N . LYS A 1 79 ? -0.588 3.705 4.740 1.00 94.94 79 LYS A N 1
ATOM 596 C CA . LYS A 1 79 ? -0.310 4.691 3.691 1.00 94.94 79 LYS A CA 1
ATOM 597 C C . LYS A 1 79 ? 0.180 4.029 2.403 1.00 94.94 79 LYS A C 1
ATOM 599 O O . LYS A 1 79 ? 1.002 3.115 2.451 1.00 94.94 79 LYS A O 1
ATOM 604 N N . ILE A 1 80 ? -0.275 4.541 1.263 1.00 94.31 80 ILE A N 1
ATOM 605 C CA . ILE A 1 80 ? 0.168 4.134 -0.079 1.00 94.31 80 ILE A CA 1
ATOM 606 C C . ILE A 1 80 ? 0.716 5.369 -0.795 1.00 94.31 80 ILE A C 1
ATOM 608 O O . ILE A 1 80 ? 0.076 6.421 -0.781 1.00 94.31 80 ILE A O 1
ATOM 612 N N . ILE A 1 81 ? 1.903 5.261 -1.389 1.00 91.88 81 ILE A N 1
ATOM 613 C CA . ILE A 1 81 ? 2.638 6.400 -1.955 1.00 91.88 81 ILE A CA 1
ATOM 614 C C . ILE A 1 81 ? 3.216 6.009 -3.308 1.00 91.88 81 ILE A C 1
ATOM 616 O O . ILE A 1 81 ? 3.818 4.945 -3.405 1.00 91.88 81 ILE A O 1
ATOM 620 N N . TYR A 1 82 ? 3.117 6.881 -4.307 1.00 89.88 82 TYR A N 1
ATOM 621 C CA . TYR A 1 82 ? 3.990 6.831 -5.483 1.00 89.88 82 TYR A CA 1
ATOM 622 C C . TYR A 1 82 ? 5.099 7.869 -5.344 1.00 89.88 82 TYR A C 1
ATOM 624 O O . TYR A 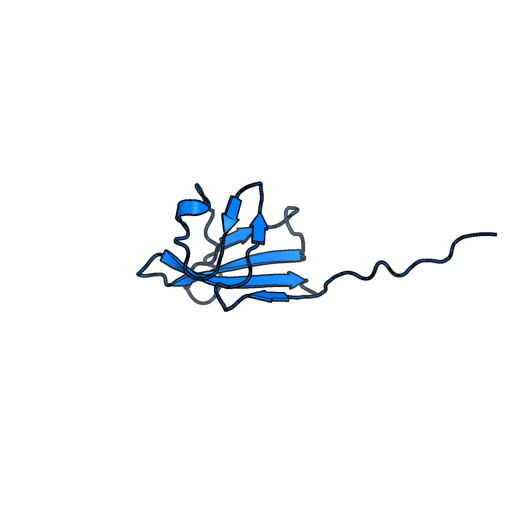1 82 ? 4.826 9.034 -5.040 1.00 89.88 82 TYR A O 1
ATOM 632 N N . ILE A 1 83 ? 6.339 7.428 -5.537 1.00 84.19 83 ILE A N 1
ATOM 633 C CA . ILE A 1 83 ? 7.539 8.251 -5.425 1.00 84.19 83 ILE A CA 1
ATOM 634 C C . ILE A 1 83 ? 8.319 8.130 -6.727 1.00 84.19 83 ILE A C 1
ATOM 636 O O . ILE A 1 83 ? 8.678 7.024 -7.127 1.00 84.19 83 ILE A O 1
ATOM 640 N N . GLU A 1 84 ? 8.618 9.275 -7.329 1.00 81.12 84 GLU A N 1
ATOM 641 C CA . GLU A 1 84 ? 9.649 9.436 -8.346 1.00 81.12 84 GLU A CA 1
ATOM 642 C C . GLU A 1 84 ? 10.904 10.008 -7.683 1.00 81.12 84 GLU A C 1
ATOM 644 O O . GLU A 1 84 ? 10.889 11.086 -7.083 1.00 81.12 84 GLU A O 1
ATOM 649 N N . LYS A 1 85 ? 11.998 9.249 -7.729 1.00 69.69 85 LYS A N 1
ATOM 650 C CA . LYS A 1 85 ? 13.293 9.667 -7.203 1.00 69.69 85 LYS A CA 1
ATOM 651 C C . LYS A 1 85 ? 14.033 10.471 -8.273 1.00 69.69 85 LYS A C 1
ATOM 653 O O . LYS A 1 85 ? 14.571 9.906 -9.221 1.00 69.69 85 LYS A O 1
ATOM 658 N N . THR A 1 86 ? 14.054 11.786 -8.102 1.00 64.06 86 THR A N 1
ATOM 659 C CA . THR A 1 86 ? 14.890 12.710 -8.884 1.00 64.06 86 THR A CA 1
ATOM 660 C C . THR A 1 86 ? 16.367 12.569 -8.552 1.00 64.06 86 THR A C 1
ATOM 662 O O . THR A 1 86 ? 16.668 12.399 -7.345 1.00 64.06 86 THR A O 1
#

Foldseek 3Di:
DDDDPPPPDDDQKDKAQAFPDWDADPNQIDGQFDACCSVPDFDWDCPPPRATWGWDDPDDPAQWIWIFHDDPVRNTTRMIMIHRHD